Protein AF-A0A2G5TX48-F1 (afdb_monomer_lite)

InterPro domains:
  IPR036397 Ribonuclease H superfamily [G3DSA:3.30.420.10] (1-78)

Organism: NCBI:txid1611254

Structure (mmCIF, N/CA/C/O backbone):
data_AF-A0A2G5TX48-F1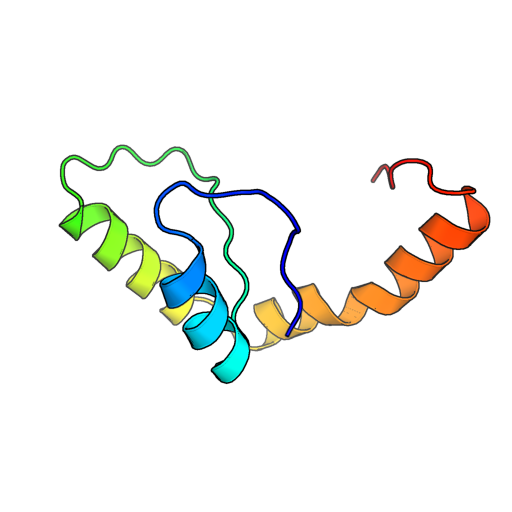
#
_entry.id   AF-A0A2G5TX48-F1
#
loop_
_atom_site.group_PDB
_atom_site.id
_atom_site.type_symbol
_atom_site.label_atom_id
_atom_site.label_alt_id
_atom_site.label_comp_id
_atom_site.label_asym_id
_atom_site.label_entity_id
_atom_site.label_seq_id
_atom_site.pdbx_PDB_ins_code
_atom_site.Cartn_x
_atom_site.Cartn_y
_atom_site.Cartn_z
_atom_site.occupancy
_atom_site.B_iso_or_equiv
_atom_site.auth_seq_id
_atom_site.auth_comp_id
_atom_site.auth_asym_id
_atom_site.auth_atom_id
_atom_site.pdbx_PDB_model_num
ATOM 1 N N . MET A 1 1 ? 0.700 -14.235 -3.298 1.00 54.03 1 MET A N 1
ATOM 2 C CA . MET A 1 1 ? 1.066 -13.485 -2.078 1.00 54.03 1 MET A CA 1
ATOM 3 C C . MET A 1 1 ? 2.350 -12.718 -2.333 1.00 54.03 1 MET A C 1
ATOM 5 O O . MET A 1 1 ? 3.329 -13.348 -2.699 1.00 54.03 1 MET A O 1
ATOM 9 N N . VAL A 1 2 ? 2.361 -11.394 -2.171 1.00 67.38 2 VAL A N 1
ATOM 10 C CA . VAL A 1 2 ? 3.584 -10.580 -2.302 1.00 67.38 2 VAL A CA 1
ATOM 11 C C . VAL A 1 2 ? 3.922 -10.051 -0.911 1.00 67.38 2 VAL A C 1
ATOM 13 O O . VAL A 1 2 ? 3.046 -9.496 -0.270 1.00 67.38 2 VAL A O 1
ATOM 16 N N . HIS A 1 3 ? 5.150 -10.197 -0.419 1.00 69.50 3 HIS A N 1
ATOM 17 C CA . HIS A 1 3 ? 5.592 -9.642 0.872 1.00 69.50 3 HIS A CA 1
ATOM 18 C C . HIS A 1 3 ? 7.049 -9.167 0.783 1.00 69.50 3 HIS A C 1
ATOM 20 O O . HIS A 1 3 ? 7.768 -9.619 -0.105 1.00 69.50 3 HIS A O 1
ATOM 26 N N . ASP A 1 4 ? 7.464 -8.261 1.665 1.00 54.91 4 ASP A N 1
ATOM 27 C CA . ASP A 1 4 ? 8.855 -7.796 1.760 1.00 54.91 4 ASP A CA 1
ATOM 28 C C . ASP A 1 4 ? 9.763 -8.799 2.521 1.00 54.91 4 ASP A C 1
ATOM 30 O O . ASP A 1 4 ? 9.269 -9.701 3.207 1.00 54.91 4 ASP A O 1
ATOM 34 N N . ASN A 1 5 ? 11.088 -8.655 2.387 1.00 51.22 5 ASN A N 1
ATOM 35 C CA . ASN A 1 5 ? 12.104 -9.533 2.978 1.00 51.22 5 ASN A CA 1
ATOM 36 C C . ASN A 1 5 ? 12.659 -9.084 4.356 1.00 51.22 5 ASN A C 1
ATOM 38 O O . ASN A 1 5 ? 13.563 -9.748 4.867 1.00 51.22 5 ASN A O 1
ATOM 42 N N . ALA A 1 6 ? 12.133 -8.030 4.995 1.00 53.94 6 ALA A N 1
ATOM 43 C CA . ALA A 1 6 ? 12.554 -7.569 6.329 1.00 53.94 6 ALA A CA 1
ATOM 44 C C . ALA A 1 6 ? 12.504 -8.658 7.432 1.00 53.94 6 ALA A C 1
ATOM 46 O O . ALA A 1 6 ? 11.590 -9.483 7.472 1.00 53.94 6 ALA A O 1
ATOM 47 N N . LYS A 1 7 ? 13.480 -8.647 8.361 1.00 54.69 7 LYS A N 1
ATOM 48 C CA . LYS A 1 7 ? 13.660 -9.628 9.456 1.00 54.69 7 LYS A CA 1
ATOM 49 C C . LYS A 1 7 ? 12.966 -9.160 10.760 1.00 54.69 7 LYS A C 1
ATOM 51 O O . LYS A 1 7 ? 13.322 -8.113 11.277 1.00 54.69 7 LYS A O 1
ATOM 56 N N . PRO A 1 8 ? 12.033 -9.910 11.359 1.00 54.91 8 PRO A N 1
ATOM 57 C CA . PRO A 1 8 ? 11.438 -9.660 12.671 1.00 54.91 8 PRO A CA 1
ATOM 58 C C . PRO A 1 8 ? 11.917 -10.606 13.787 1.00 54.91 8 PRO A C 1
ATOM 60 O O . PRO A 1 8 ? 12.505 -11.662 13.558 1.00 54.91 8 PRO A O 1
ATOM 63 N N . LEU A 1 9 ? 11.646 -10.205 15.033 1.00 52.16 9 LEU A N 1
ATOM 64 C CA . LEU A 1 9 ? 12.189 -10.829 16.250 1.00 52.16 9 LEU A CA 1
ATOM 65 C C . LEU A 1 9 ? 11.312 -11.948 16.861 1.00 52.16 9 LEU A C 1
ATOM 67 O O . LEU A 1 9 ? 11.746 -12.666 17.745 1.00 52.16 9 LEU A O 1
ATOM 71 N N . THR A 1 10 ? 10.114 -12.200 16.342 1.00 50.62 10 THR A N 1
ATOM 72 C CA . THR A 1 10 ? 9.302 -13.420 16.594 1.00 50.62 10 THR A CA 1
ATOM 73 C C . THR A 1 10 ? 8.691 -13.924 15.276 1.00 50.62 10 THR A C 1
ATOM 75 O O . THR A 1 10 ? 7.608 -14.501 15.203 1.00 50.62 10 THR A O 1
ATOM 78 N N . PHE A 1 11 ? 9.452 -13.698 14.200 1.00 56.09 11 PHE A N 1
ATOM 79 C CA . PHE A 1 11 ? 9.113 -13.841 12.783 1.00 56.09 11 PHE A CA 1
ATOM 80 C C . PHE A 1 11 ? 8.578 -15.177 12.334 1.00 56.09 11 PHE A C 1
ATOM 82 O O . PHE A 1 11 ? 7.647 -15.207 11.545 1.00 56.09 11 PHE A O 1
ATOM 89 N N . LEU A 1 12 ? 9.221 -16.272 12.733 1.00 49.59 12 LEU A N 1
ATOM 90 C CA . LEU A 1 12 ? 9.177 -17.495 11.933 1.00 49.59 12 LEU A CA 1
ATOM 91 C C . LEU A 1 12 ? 7.787 -18.133 11.901 1.00 49.59 12 LEU A C 1
ATOM 93 O O . LEU A 1 12 ? 7.306 -18.498 10.831 1.00 49.59 12 LEU A O 1
ATOM 97 N N . LYS A 1 13 ? 7.105 -18.188 13.049 1.00 54.78 13 LYS A N 1
ATOM 98 C CA . LYS A 1 13 ? 5.746 -18.742 13.136 1.00 54.78 13 LYS A CA 1
ATOM 99 C C . LYS A 1 13 ? 4.708 -17.828 12.477 1.00 54.78 13 LYS A C 1
ATOM 101 O O . LYS A 1 13 ? 3.824 -18.303 11.768 1.00 54.78 13 LYS A O 1
ATOM 106 N N . THR A 1 14 ? 4.843 -16.516 12.653 1.00 55.94 14 THR A N 1
ATOM 107 C CA . THR A 1 14 ? 3.956 -15.514 12.043 1.00 55.94 14 THR A CA 1
ATOM 108 C C . THR A 1 14 ? 4.142 -15.450 10.520 1.00 55.94 14 THR A C 1
ATOM 110 O O . THR A 1 14 ? 3.163 -15.330 9.789 1.00 55.94 14 THR A O 1
ATOM 113 N N . ARG A 1 15 ? 5.371 -15.636 10.013 1.00 52.03 15 ARG A N 1
ATOM 114 C CA . ARG A 1 15 ? 5.694 -15.690 8.578 1.00 52.03 15 ARG A CA 1
ATOM 115 C C . ARG A 1 15 ? 5.116 -16.930 7.903 1.00 52.03 15 ARG A C 1
ATOM 117 O O . ARG A 1 15 ? 4.486 -16.792 6.864 1.00 52.03 15 ARG A O 1
ATOM 124 N N . GLN A 1 16 ? 5.258 -18.110 8.511 1.00 54.28 16 GLN A N 1
ATOM 125 C CA . GLN A 1 16 ? 4.688 -19.353 7.969 1.00 54.28 16 GLN A CA 1
ATOM 126 C C . GLN A 1 16 ? 3.163 -19.284 7.842 1.00 54.28 16 GLN A C 1
ATOM 128 O O . GLN A 1 16 ? 2.587 -19.762 6.868 1.00 54.28 16 GLN A O 1
ATOM 133 N N . LYS A 1 17 ? 2.496 -18.647 8.808 1.00 60.41 17 LYS A N 1
ATOM 134 C CA . LYS A 1 17 ? 1.034 -18.561 8.817 1.00 60.41 17 LYS A CA 1
ATOM 135 C C . LYS A 1 17 ? 0.490 -17.483 7.882 1.00 60.41 17 LYS A C 1
ATOM 137 O O . LYS A 1 17 ? -0.517 -17.715 7.223 1.00 60.41 17 LYS A O 1
ATOM 142 N N . LEU A 1 18 ? 1.175 -16.345 7.763 1.00 57.44 18 LEU A N 1
ATOM 143 C CA . LEU A 1 18 ? 0.841 -15.337 6.758 1.00 57.44 18 LEU A CA 1
ATOM 144 C C . LEU A 1 18 ? 1.081 -15.887 5.342 1.00 57.44 18 LEU A C 1
ATOM 146 O O . LEU A 1 18 ? 0.238 -15.656 4.484 1.00 57.44 18 LEU A O 1
ATOM 150 N N . GLN A 1 19 ? 2.137 -16.689 5.126 1.00 48.31 19 GLN A N 1
ATOM 151 C CA . GLN A 1 19 ? 2.438 -17.391 3.864 1.00 48.31 19 GLN A CA 1
ATOM 152 C C . GLN A 1 19 ? 1.352 -18.366 3.408 1.00 48.31 19 GLN A C 1
ATOM 154 O O . GLN A 1 19 ? 1.087 -18.454 2.213 1.00 48.31 19 GLN A O 1
ATOM 159 N N . MET A 1 20 ? 0.686 -19.051 4.338 1.00 51.41 20 MET A N 1
ATOM 160 C CA . MET A 1 20 ? -0.480 -19.866 3.985 1.00 51.41 20 MET A CA 1
ATOM 161 C C . MET A 1 20 ? -1.682 -19.028 3.521 1.00 51.41 20 MET A C 1
ATOM 163 O O . MET A 1 20 ? -2.547 -19.559 2.837 1.00 51.41 20 MET A O 1
ATOM 167 N N . LEU A 1 21 ? -1.763 -17.745 3.897 1.00 56.06 21 LEU A N 1
ATOM 168 C CA . LEU A 1 21 ? -2.995 -16.949 3.812 1.00 56.06 21 LEU A CA 1
ATOM 169 C C . LEU A 1 21 ? -2.936 -15.737 2.874 1.00 56.06 21 LEU A C 1
ATOM 171 O O . LEU A 1 21 ? -3.958 -15.100 2.649 1.00 56.06 21 LEU A O 1
ATOM 175 N N . GLY A 1 22 ? -1.792 -15.403 2.281 1.00 54.03 22 GLY A N 1
ATOM 176 C CA . GLY A 1 22 ? -1.790 -14.521 1.112 1.00 54.03 22 GLY A CA 1
ATOM 177 C C . GLY A 1 22 ? -1.595 -13.012 1.331 1.00 54.03 22 GLY A C 1
ATOM 178 O O . GLY A 1 22 ? -1.626 -12.282 0.341 1.00 54.03 22 GLY A O 1
ATOM 179 N N . VAL A 1 23 ? -1.354 -12.523 2.555 1.00 47.00 23 VAL A N 1
ATOM 180 C CA . VAL A 1 23 ? -1.523 -11.092 2.930 1.00 47.00 23 VAL A CA 1
ATOM 181 C C . VAL A 1 23 ? -0.217 -10.266 3.055 1.00 47.00 23 VAL A C 1
ATOM 183 O O . VAL A 1 23 ? 0.766 -10.739 3.626 1.00 47.00 23 VAL A O 1
ATOM 186 N N . LYS A 1 24 ? -0.221 -8.998 2.585 1.00 50.22 24 LYS A N 1
ATOM 187 C CA . LYS A 1 24 ? 0.890 -8.008 2.675 1.00 50.22 24 LYS A CA 1
ATOM 188 C C . LYS A 1 24 ? 0.571 -6.859 3.658 1.00 50.22 24 LYS A C 1
ATOM 190 O O . LYS A 1 24 ? -0.544 -6.355 3.642 1.00 50.22 24 LYS A O 1
ATOM 195 N N . ILE A 1 25 ? 1.542 -6.429 4.478 1.00 51.78 25 ILE A N 1
ATOM 196 C CA . ILE A 1 25 ? 1.395 -5.407 5.547 1.00 51.78 25 ILE A CA 1
ATOM 197 C C . ILE A 1 25 ? 1.931 -4.033 5.082 1.00 51.78 25 ILE A C 1
ATOM 199 O O . ILE A 1 25 ? 3.010 -3.980 4.496 1.00 51.78 25 ILE A O 1
ATOM 203 N N . PHE A 1 26 ? 1.211 -2.9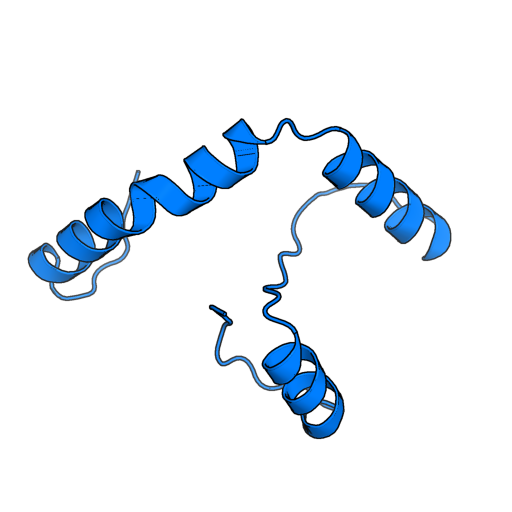38 5.374 1.00 43.25 26 PHE A N 1
ATOM 204 C CA . PHE A 1 26 ? 1.564 -1.533 5.079 1.00 43.25 26 PHE A CA 1
ATOM 205 C C . PHE A 1 26 ? 1.330 -0.661 6.333 1.00 43.25 26 PHE A C 1
ATOM 207 O O . PHE A 1 26 ? 0.246 -0.731 6.905 1.00 43.25 26 PHE A O 1
ATOM 214 N N . CYS A 1 27 ? 2.292 0.173 6.757 1.00 46.00 27 CYS A N 1
ATOM 215 C CA . CYS A 1 27 ? 2.172 1.003 7.972 1.00 46.00 27 CYS A CA 1
ATOM 216 C C . CYS A 1 27 ? 2.607 2.461 7.746 1.00 46.00 27 CYS A C 1
ATOM 218 O O . CYS A 1 27 ? 3.740 2.769 8.082 1.00 46.00 27 CYS A O 1
ATOM 220 N N . HIS A 1 28 ? 1.744 3.376 7.278 1.00 47.91 28 HIS A N 1
ATOM 221 C CA . HIS A 1 28 ? 2.037 4.826 7.326 1.00 47.91 28 HIS A CA 1
ATOM 222 C C . HIS A 1 28 ? 0.753 5.683 7.333 1.00 47.91 28 HIS A C 1
ATOM 224 O O . HIS A 1 28 ? 0.231 5.954 6.261 1.00 47.91 28 HIS A O 1
ATOM 230 N N . LEU A 1 29 ? 0.256 6.155 8.490 1.00 44.38 29 LEU A N 1
ATOM 231 C CA . LEU A 1 29 ? -0.608 7.353 8.573 1.00 44.38 29 LEU A CA 1
ATOM 232 C C . LEU A 1 29 ? -0.449 8.053 9.951 1.00 44.38 29 LEU A C 1
ATOM 234 O O . LEU A 1 29 ? -0.408 7.360 10.970 1.00 44.38 29 LEU A O 1
ATOM 238 N N . PRO A 1 30 ? -0.361 9.402 10.015 1.00 50.78 30 PRO A N 1
ATOM 239 C CA . PRO A 1 30 ? -0.201 10.169 11.251 1.00 50.78 30 PRO A CA 1
ATOM 240 C C . PRO A 1 30 ? -1.559 10.364 11.929 1.00 50.78 30 PRO A C 1
ATOM 242 O O . PRO A 1 30 ? -2.160 11.434 11.886 1.00 50.78 30 PRO A O 1
ATOM 245 N N . GLN A 1 31 ? -2.073 9.305 12.538 1.00 59.25 31 GLN A N 1
ATOM 246 C CA . GLN A 1 31 ? -3.232 9.395 13.413 1.00 59.25 31 GLN A CA 1
ATOM 247 C C . GLN A 1 31 ? -2.793 9.197 14.853 1.00 59.25 31 GLN A C 1
ATOM 249 O O . GLN A 1 31 ? -2.038 8.280 15.175 1.00 5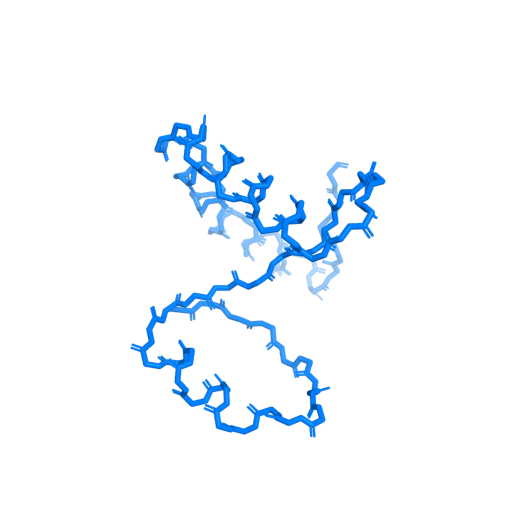9.25 31 GLN A O 1
ATOM 254 N N . LYS A 1 32 ? -3.225 10.120 15.716 1.00 69.62 32 LYS A N 1
ATOM 255 C CA . LYS A 1 32 ? -2.963 10.044 17.150 1.00 69.62 32 LYS A CA 1
ATOM 256 C C . LYS A 1 32 ? -3.912 9.012 17.744 1.00 69.62 32 LYS A C 1
ATOM 258 O O . LYS A 1 32 ? -5.068 9.312 18.022 1.00 69.62 32 LYS A O 1
ATOM 263 N N . PHE A 1 33 ? -3.414 7.796 17.895 1.00 76.50 33 PHE A N 1
ATOM 264 C CA . PHE A 1 33 ? -4.107 6.727 18.597 1.00 76.50 33 PHE A CA 1
ATOM 265 C C . PHE A 1 33 ? -3.684 6.743 20.062 1.00 76.50 33 PHE A C 1
ATOM 267 O O . PHE A 1 33 ? -2.491 6.838 20.354 1.00 76.50 33 PHE A O 1
ATOM 274 N N . HIS A 1 34 ? -4.649 6.663 20.974 1.00 78.31 34 HIS A N 1
ATOM 275 C CA . HIS A 1 34 ? -4.367 6.625 22.410 1.00 78.31 34 HIS A CA 1
ATOM 276 C C . HIS A 1 34 ? -4.242 5.178 22.895 1.00 78.31 34 HIS A C 1
ATOM 278 O O . HIS A 1 34 ? -3.486 4.908 23.825 1.00 78.31 34 HIS A O 1
ATOM 284 N N . ASP A 1 35 ? -4.916 4.244 22.217 1.00 82.31 35 ASP A N 1
ATOM 285 C CA . ASP A 1 35 ? -4.840 2.817 22.499 1.00 82.31 35 ASP A CA 1
ATOM 286 C C . ASP A 1 35 ? -4.754 1.957 21.225 1.00 82.31 35 ASP A C 1
ATOM 288 O O . ASP A 1 35 ? -5.169 2.343 20.129 1.00 82.31 35 ASP A O 1
ATOM 292 N N . ARG A 1 36 ? -4.253 0.724 21.373 1.00 84.69 3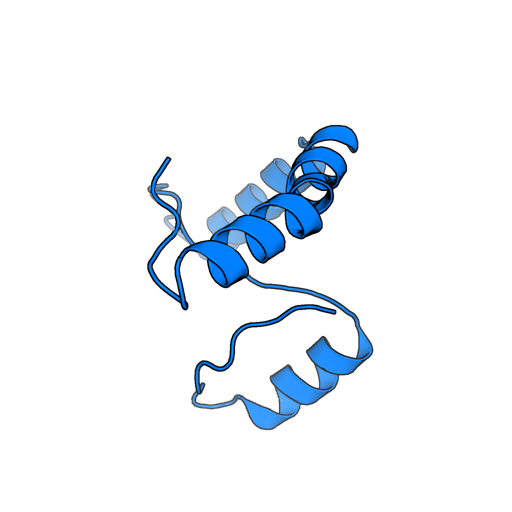6 ARG A N 1
ATOM 293 C CA . ARG A 1 36 ? -4.227 -0.274 20.291 1.00 84.69 36 ARG A CA 1
ATOM 294 C C . ARG A 1 36 ? -5.625 -0.548 19.726 1.00 84.69 36 ARG A C 1
ATOM 296 O O . ARG A 1 36 ? -5.748 -0.835 18.535 1.00 84.69 36 ARG A O 1
ATOM 303 N N . LYS A 1 37 ? -6.671 -0.497 20.557 1.00 85.06 37 LYS A N 1
ATOM 304 C CA . LYS A 1 37 ? -8.060 -0.684 20.115 1.00 85.06 37 LYS A CA 1
ATOM 305 C C . LYS A 1 37 ? -8.482 0.3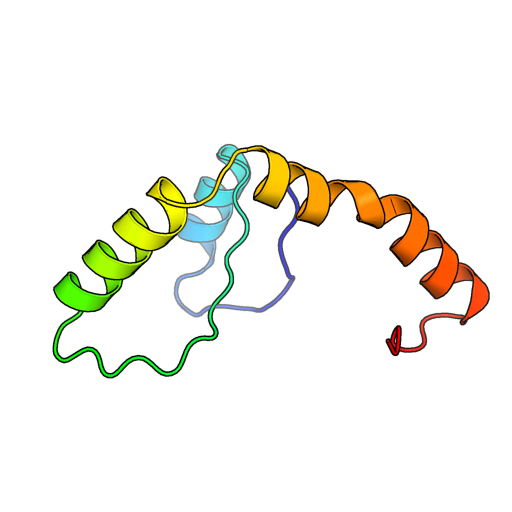93 19.120 1.00 85.06 37 LYS A C 1
ATOM 307 O O . LYS A 1 37 ? -9.149 0.055 18.145 1.00 85.06 37 LYS A O 1
ATOM 312 N N . ASP A 1 38 ? -8.034 1.630 19.317 1.00 80.06 38 ASP A N 1
ATOM 313 C CA . ASP A 1 38 ? -8.317 2.742 18.407 1.00 80.06 38 ASP A CA 1
ATOM 314 C C . ASP A 1 38 ? -7.666 2.497 17.046 1.00 80.06 38 ASP A C 1
ATOM 316 O O . ASP A 1 38 ? -8.325 2.626 16.018 1.00 80.06 38 ASP A O 1
ATOM 320 N N . VAL A 1 39 ? -6.403 2.049 17.045 1.00 82.62 39 VAL A N 1
ATOM 321 C CA . VAL A 1 39 ? -5.679 1.670 15.819 1.00 82.62 39 VAL A CA 1
ATOM 322 C C . VAL A 1 39 ? -6.431 0.570 15.077 1.00 82.62 39 VAL A C 1
ATOM 324 O O . VAL A 1 39 ? -6.635 0.661 13.869 1.00 82.62 39 VAL A O 1
ATOM 327 N N . LYS A 1 40 ? -6.840 -0.485 15.794 1.00 87.00 40 LYS A N 1
ATOM 328 C CA . LYS A 1 40 ? -7.522 -1.630 15.189 1.00 87.00 40 LYS A CA 1
ATOM 329 C C . LYS A 1 40 ? -8.851 -1.208 14.571 1.00 87.00 40 LYS A C 1
ATOM 331 O O . LYS A 1 40 ? -9.096 -1.526 13.415 1.00 87.00 40 LYS A O 1
ATOM 336 N N . LYS A 1 41 ? -9.679 -0.492 15.333 1.00 88.69 41 LYS A N 1
ATOM 337 C CA . LYS A 1 41 ? -10.976 -0.005 14.861 1.00 88.69 41 LYS A CA 1
ATOM 338 C C . LYS A 1 41 ? -10.805 0.875 13.629 1.00 88.69 41 LYS A C 1
ATOM 340 O O . LYS A 1 41 ? -11.474 0.667 12.628 1.00 88.69 41 LYS A O 1
ATOM 345 N N . TRP A 1 42 ? -9.865 1.810 13.689 1.00 87.31 42 TRP A N 1
ATOM 346 C CA . TRP A 1 42 ? -9.597 2.688 12.568 1.00 87.31 42 TRP A CA 1
ATOM 347 C C . TRP A 1 42 ? -9.137 1.925 11.315 1.00 87.31 42 TRP A C 1
ATOM 349 O O . TRP A 1 42 ? -9.596 2.231 10.219 1.00 87.31 42 TRP A O 1
ATOM 359 N N . LEU A 1 43 ? -8.269 0.916 11.455 1.00 86.38 43 LEU A N 1
ATOM 360 C CA . LEU A 1 43 ? -7.869 0.065 10.331 1.00 86.38 43 LEU A CA 1
ATOM 361 C C . LEU A 1 43 ? -9.067 -0.684 9.741 1.00 86.38 43 LEU A C 1
ATOM 363 O O . LEU A 1 43 ? -9.228 -0.689 8.521 1.00 86.38 43 LEU A O 1
ATOM 367 N N . ASP A 1 44 ? -9.902 -1.283 10.594 1.00 90.19 44 ASP A N 1
ATOM 368 C CA . ASP A 1 44 ? -11.108 -2.000 10.172 1.00 90.19 44 ASP A CA 1
ATOM 369 C C . ASP A 1 44 ? -12.038 -1.063 9.371 1.00 90.19 44 ASP A C 1
ATOM 371 O O . ASP A 1 44 ? -12.439 -1.400 8.256 1.00 90.19 44 ASP A O 1
ATOM 375 N N . ASP A 1 45 ? -12.288 0.149 9.875 1.00 88.81 45 ASP A N 1
ATOM 376 C CA . ASP A 1 45 ? -13.122 1.166 9.218 1.00 88.81 45 ASP A CA 1
ATOM 377 C C . ASP A 1 45 ? -12.511 1.644 7.887 1.00 88.81 45 ASP A C 1
ATOM 379 O O . ASP A 1 45 ? -13.205 1.811 6.879 1.00 88.81 45 ASP A O 1
ATOM 383 N N . VAL A 1 46 ? -11.191 1.848 7.842 1.00 87.62 46 VAL A N 1
ATOM 384 C CA . VAL A 1 46 ? -10.496 2.262 6.618 1.00 87.62 46 VAL A CA 1
ATOM 385 C C . VAL A 1 46 ? -10.589 1.199 5.545 1.00 87.62 46 VAL A C 1
ATOM 387 O O . VAL A 1 46 ? -10.885 1.543 4.407 1.00 87.62 46 VAL A O 1
ATOM 390 N N . PHE A 1 47 ? -10.337 -0.067 5.867 1.00 87.62 47 PHE A N 1
ATOM 391 C CA . PHE A 1 47 ? -10.414 -1.129 4.869 1.00 87.62 47 PHE A CA 1
ATOM 392 C 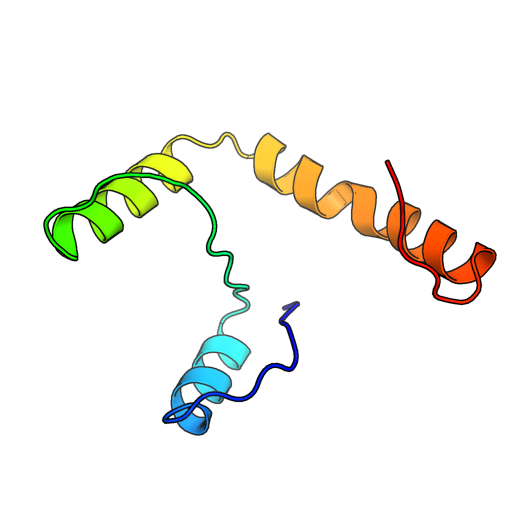C . PHE A 1 47 ? -11.856 -1.394 4.432 1.00 87.62 47 PHE A C 1
ATOM 394 O O . PHE A 1 47 ? -12.094 -1.556 3.239 1.00 87.62 47 PHE A O 1
ATOM 401 N N . ALA A 1 48 ? -12.822 -1.360 5.354 1.00 90.69 48 ALA A N 1
ATOM 402 C CA . ALA A 1 48 ? -14.236 -1.535 5.026 1.00 90.69 48 ALA A CA 1
ATOM 403 C C . ALA A 1 48 ? -14.794 -0.405 4.144 1.00 90.69 48 ALA A C 1
ATOM 405 O O . ALA A 1 48 ? -15.695 -0.635 3.342 1.00 90.69 48 ALA A O 1
ATOM 406 N N . SER A 1 49 ? -14.257 0.812 4.271 1.00 90.50 49 SER A N 1
ATOM 407 C CA . SER A 1 49 ? -14.691 1.972 3.484 1.00 90.50 49 SER A CA 1
ATOM 408 C C . SER A 1 49 ? -14.034 2.086 2.104 1.00 90.50 49 SER A C 1
ATOM 410 O O . SER A 1 49 ? -14.428 2.955 1.322 1.00 90.50 49 SER A O 1
ATOM 412 N N . ARG A 1 50 ? -13.039 1.250 1.761 1.00 90.25 50 ARG A N 1
ATOM 413 C CA . ARG A 1 50 ? -12.436 1.283 0.419 1.00 90.25 50 ARG A CA 1
ATOM 414 C C . ARG A 1 50 ? -13.304 0.523 -0.587 1.00 90.25 50 ARG A C 1
ATOM 416 O O . ARG A 1 50 ? -13.648 -0.630 -0.338 1.00 90.25 50 ARG A O 1
ATOM 423 N N . PRO A 1 51 ? -13.603 1.122 -1.752 1.00 92.06 51 PRO A N 1
ATOM 424 C CA . PRO A 1 51 ? -14.326 0.423 -2.802 1.00 92.06 51 PRO A CA 1
ATOM 425 C C . PRO A 1 51 ? -13.417 -0.633 -3.472 1.00 92.06 51 PRO A C 1
ATOM 427 O O . PRO A 1 51 ? -12.192 -0.471 -3.462 1.00 92.06 51 PRO A O 1
ATOM 430 N N . PRO A 1 52 ? -13.962 -1.714 -4.061 1.00 90.50 52 PRO A N 1
ATOM 431 C CA . PRO A 1 52 ? -13.168 -2.781 -4.687 1.00 90.50 52 PRO A CA 1
ATOM 432 C C . PRO A 1 52 ? -12.157 -2.276 -5.728 1.00 90.50 52 PRO A C 1
ATOM 434 O O . PRO A 1 52 ? -11.032 -2.777 -5.820 1.00 90.50 52 PRO A O 1
ATOM 437 N N . GLU A 1 53 ? -12.522 -1.228 -6.464 1.00 91.75 53 GLU A N 1
ATOM 438 C CA . GLU A 1 53 ? -11.702 -0.582 -7.487 1.00 91.75 53 GLU A CA 1
ATOM 439 C C . GLU A 1 53 ? -10.418 0.003 -6.897 1.00 91.75 53 GLU A C 1
ATOM 441 O O . GLU A 1 53 ? -9.393 0.031 -7.568 1.00 91.75 53 GLU A O 1
ATOM 446 N N . TYR A 1 54 ? -10.430 0.423 -5.628 1.00 89.69 54 TYR A N 1
ATOM 447 C CA . TYR A 1 54 ? -9.236 0.918 -4.942 1.00 89.69 54 TYR A CA 1
ATOM 448 C C . TYR A 1 54 ? -8.128 -0.144 -4.911 1.00 89.69 54 TYR A C 1
ATOM 450 O O . TYR A 1 54 ? -6.967 0.143 -5.204 1.00 89.69 54 TYR A O 1
ATOM 458 N N . TYR A 1 55 ? -8.491 -1.392 -4.610 1.00 88.19 55 TYR A N 1
ATOM 459 C CA . TYR A 1 55 ? -7.551 -2.509 -4.577 1.00 88.19 55 TYR A CA 1
ATOM 460 C C . TYR A 1 55 ? -7.148 -2.947 -5.986 1.00 88.19 55 TYR A C 1
ATOM 462 O O . TYR A 1 55 ? -5.966 -3.194 -6.234 1.00 88.19 55 TYR A O 1
ATOM 470 N N . ALA A 1 56 ? -8.105 -2.984 -6.919 1.00 88.19 56 ALA A N 1
ATOM 471 C CA . ALA A 1 56 ? -7.834 -3.297 -8.320 1.00 88.19 56 ALA A CA 1
ATOM 472 C C . ALA A 1 56 ? -6.842 -2.297 -8.935 1.00 88.19 56 ALA A C 1
ATOM 474 O O . ALA A 1 56 ? -5.855 -2.705 -9.542 1.00 88.19 56 ALA A O 1
ATOM 475 N N . ASN A 1 57 ? -7.032 -1.000 -8.685 1.00 88.94 57 ASN A N 1
ATOM 476 C CA . ASN A 1 57 ? -6.153 0.072 -9.152 1.00 88.94 57 ASN A CA 1
ATOM 477 C C . ASN A 1 57 ? -4.787 0.075 -8.455 1.00 88.94 57 ASN A C 1
ATOM 479 O O . ASN A 1 57 ? -3.814 0.556 -9.025 1.00 88.94 57 ASN A O 1
ATOM 483 N N . GLY A 1 58 ? -4.680 -0.469 -7.241 1.00 85.12 58 GLY A N 1
ATOM 484 C CA . GLY A 1 58 ? -3.390 -0.656 -6.572 1.00 85.12 58 GLY A CA 1
ATOM 485 C C . GLY A 1 58 ? -2.555 -1.797 -7.168 1.00 85.12 58 GLY A C 1
ATOM 486 O O . GLY A 1 58 ? -1.326 -1.731 -7.158 1.00 85.12 58 GLY A O 1
ATOM 487 N N . ILE A 1 59 ? -3.209 -2.839 -7.692 1.00 89.50 59 ILE A N 1
ATOM 488 C CA . ILE A 1 59 ? -2.564 -4.057 -8.213 1.00 89.50 59 ILE A CA 1
ATOM 489 C C . ILE A 1 59 ? -2.361 -3.983 -9.731 1.00 89.50 59 ILE A C 1
ATOM 491 O O . ILE A 1 59 ? -1.314 -4.391 -10.232 1.00 89.50 59 ILE A O 1
ATOM 495 N N . GLY A 1 60 ? -3.336 -3.447 -10.464 1.00 89.12 60 GLY A N 1
ATOM 496 C CA . GLY A 1 60 ? -3.335 -3.354 -11.925 1.00 89.12 60 GLY A CA 1
ATOM 497 C C . GLY A 1 60 ? -2.066 -2.734 -12.528 1.00 89.12 60 GLY A C 1
ATOM 498 O O . GLY A 1 60 ? -1.570 -3.274 -13.511 1.00 89.12 60 GLY A O 1
ATOM 499 N N . PRO A 1 61 ? -1.472 -1.678 -11.939 1.00 90.56 61 PRO A N 1
ATOM 500 C CA . PRO A 1 61 ? -0.248 -1.056 -12.452 1.00 90.56 61 PRO A CA 1
ATOM 501 C C . PRO A 1 61 ? 1.054 -1.839 -12.209 1.00 90.56 61 PRO A C 1
ATOM 503 O O . PRO A 1 61 ? 2.118 -1.369 -12.615 1.00 90.56 61 PRO A O 1
ATOM 506 N N . LEU A 1 62 ? 1.027 -2.997 -11.531 1.00 90.25 62 LEU A N 1
ATOM 507 C CA . LEU A 1 62 ? 2.241 -3.775 -11.237 1.00 90.25 62 LEU A CA 1
ATOM 508 C C . LEU A 1 62 ? 3.056 -4.152 -12.490 1.00 90.25 62 LEU A C 1
ATOM 510 O O . LEU A 1 62 ? 4.269 -3.943 -12.454 1.00 90.25 62 LEU A O 1
ATOM 514 N N . PRO A 1 63 ? 2.457 -4.630 -13.602 1.00 91.75 63 PRO A N 1
ATOM 515 C CA . PRO A 1 63 ? 3.209 -4.954 -14.813 1.00 91.75 63 PRO A CA 1
ATOM 516 C C . PRO A 1 63 ? 3.929 -3.737 -15.400 1.00 91.75 63 PRO A C 1
ATOM 518 O O . PRO A 1 63 ? 5.109 -3.824 -15.727 1.00 91.75 63 PRO A O 1
ATOM 521 N N . SER A 1 64 ? 3.260 -2.582 -15.452 1.00 89.50 64 SER A N 1
ATOM 522 C CA . SER A 1 64 ? 3.860 -1.334 -15.938 1.00 89.50 64 SER A CA 1
ATOM 523 C C . SER A 1 64 ? 5.023 -0.882 -15.057 1.00 89.50 64 SER A C 1
ATOM 525 O O . SER A 1 64 ? 6.066 -0.480 -15.563 1.00 89.50 64 SER A O 1
ATOM 527 N N . ARG A 1 65 ? 4.893 -1.003 -13.729 1.00 88.62 65 ARG A N 1
ATOM 528 C CA . ARG A 1 65 ? 5.988 -0.690 -12.798 1.00 88.62 65 ARG A CA 1
ATOM 529 C C . ARG A 1 65 ? 7.186 -1.617 -12.995 1.00 88.62 65 ARG A C 1
ATOM 531 O O . ARG A 1 65 ? 8.317 -1.148 -12.985 1.00 88.62 65 ARG A O 1
ATOM 538 N N . TRP A 1 66 ? 6.958 -2.913 -13.209 1.00 88.75 66 TRP A N 1
ATOM 539 C CA . TRP A 1 66 ? 8.044 -3.854 -13.496 1.00 88.75 66 TRP A CA 1
ATOM 540 C C . TRP A 1 66 ? 8.753 -3.543 -14.807 1.00 88.75 66 TRP A C 1
ATOM 542 O O . TRP A 1 66 ? 9.976 -3.622 -14.855 1.00 88.75 66 TRP A O 1
ATOM 552 N N . GLN A 1 67 ? 8.014 -3.136 -15.840 1.00 89.56 67 GLN A N 1
ATOM 553 C CA . GLN A 1 67 ? 8.615 -2.695 -17.096 1.00 89.56 67 GLN A CA 1
ATOM 554 C C . GLN A 1 67 ? 9.562 -1.513 -16.874 1.00 89.56 67 GLN A C 1
ATOM 556 O O . GLN A 1 67 ? 10.696 -1.571 -17.337 1.00 89.56 67 GLN A O 1
ATOM 561 N N . VAL A 1 68 ? 9.152 -0.493 -16.110 1.00 88.31 68 VAL A N 1
ATOM 562 C CA . VAL A 1 68 ? 10.026 0.653 -15.797 1.00 88.31 68 VAL A CA 1
ATOM 563 C C . VAL A 1 68 ? 11.324 0.190 -15.138 1.00 88.31 68 VAL A C 1
ATOM 565 O O . VAL A 1 68 ? 12.389 0.548 -15.621 1.00 88.31 68 VAL A O 1
ATOM 568 N N . VAL A 1 69 ? 11.251 -0.672 -14.118 1.00 86.56 69 VAL A N 1
ATOM 569 C CA . VAL A 1 69 ? 12.444 -1.197 -13.420 1.00 86.56 69 VAL A CA 1
ATOM 570 C C . VAL A 1 69 ? 13.413 -1.902 -14.373 1.00 86.56 69 VAL A C 1
ATOM 572 O O . VAL A 1 69 ? 14.627 -1.780 -14.215 1.00 86.56 69 VAL A O 1
ATOM 575 N N . MET A 1 70 ? 12.894 -2.634 -15.366 1.00 85.06 70 MET A N 1
ATOM 576 C CA . MET A 1 70 ? 13.732 -3.298 -16.370 1.00 85.06 70 MET A CA 1
ATOM 577 C C . MET A 1 70 ? 14.464 -2.287 -17.257 1.00 85.06 70 MET A C 1
ATOM 579 O O . MET A 1 70 ? 15.649 -2.464 -17.529 1.00 85.06 70 MET A O 1
ATOM 583 N N . TYR A 1 71 ? 13.788 -1.216 -17.682 1.00 88.69 71 TYR A N 1
ATOM 584 C CA . TYR A 1 71 ? 14.396 -0.168 -18.509 1.00 88.69 71 TYR A CA 1
ATOM 585 C C . TYR A 1 71 ? 15.356 0.733 -17.727 1.00 88.69 71 TYR A C 1
ATOM 587 O O . TYR A 1 71 ? 16.313 1.243 -18.304 1.00 88.69 71 TYR A O 1
ATOM 595 N N . THR A 1 72 ? 15.131 0.914 -16.425 1.00 86.56 72 THR A N 1
ATOM 596 C CA . THR A 1 72 ? 15.967 1.753 -15.557 1.00 86.56 72 THR A CA 1
ATOM 597 C C . THR A 1 72 ? 17.085 0.981 -14.856 1.00 86.56 72 THR A C 1
ATOM 599 O O . THR A 1 72 ? 17.747 1.535 -13.985 1.00 86.56 72 THR A O 1
ATOM 602 N N . ILE A 1 73 ? 17.306 -0.293 -15.213 1.00 86.44 73 ILE A N 1
ATOM 603 C CA . ILE A 1 73 ? 18.371 -1.151 -14.660 1.00 86.44 73 ILE A CA 1
ATOM 604 C C . ILE A 1 73 ? 18.326 -1.173 -13.117 1.00 86.44 73 ILE A C 1
ATOM 606 O O . ILE A 1 73 ? 19.341 -1.184 -12.428 1.00 86.44 73 ILE A O 1
ATOM 610 N N . GLY A 1 74 ? 17.118 -1.185 -12.549 1.00 80.06 74 GLY A N 1
ATOM 611 C CA . GLY A 1 74 ? 16.932 -1.279 -11.101 1.00 80.06 74 GLY A CA 1
ATOM 612 C C . GLY A 1 74 ? 16.934 0.041 -10.326 1.00 80.06 74 GLY A C 1
ATOM 613 O O . GLY A 1 74 ? 16.807 -0.010 -9.104 1.00 80.06 74 GLY A O 1
ATOM 614 N N . GLU A 1 75 ? 17.020 1.201 -10.983 1.00 88.88 75 GLU A N 1
ATOM 615 C CA . GLU A 1 75 ? 16.815 2.495 -10.314 1.00 88.88 75 GLU A CA 1
ATOM 616 C C . GLU A 1 75 ? 15.390 2.638 -9.758 1.00 88.88 75 GLU A C 1
ATOM 618 O O . GLU A 1 75 ? 14.430 2.020 -10.240 1.00 88.88 75 GLU A O 1
ATOM 623 N N . TYR A 1 76 ? 15.240 3.500 -8.750 1.00 83.50 76 TYR A N 1
ATOM 624 C CA . TYR A 1 76 ? 13.938 3.798 -8.162 1.00 83.50 76 TYR A CA 1
ATOM 625 C C . TYR A 1 76 ? 12.992 4.426 -9.192 1.00 83.50 76 TYR A C 1
ATOM 627 O O . TYR A 1 76 ? 13.346 5.371 -9.893 1.00 83.50 76 TYR A O 1
ATOM 635 N N . ILE A 1 77 ? 11.748 3.937 -9.232 1.00 83.81 77 ILE A N 1
ATOM 636 C CA . ILE A 1 77 ? 10.680 4.579 -10.003 1.00 83.81 77 ILE A CA 1
ATOM 637 C C . ILE A 1 77 ? 10.342 5.906 -9.314 1.00 83.81 77 ILE A C 1
ATOM 639 O O . ILE A 1 77 ? 9.791 5.907 -8.211 1.00 83.81 77 ILE A O 1
ATOM 643 N N . THR A 1 78 ? 10.662 7.023 -9.960 1.00 75.56 78 THR A N 1
ATOM 644 C CA . THR A 1 78 ? 10.208 8.357 -9.563 1.00 75.56 78 THR A CA 1
ATOM 645 C C . THR A 1 78 ? 8.915 8.688 -10.315 1.00 75.56 78 THR A C 1
ATOM 647 O O . THR A 1 78 ? 8.761 8.355 -11.490 1.00 75.56 78 THR A O 1
ATOM 650 N N . HIS A 1 79 ? 7.947 9.263 -9.605 1.00 59.81 79 HIS A N 1
ATOM 651 C CA . HIS A 1 79 ? 6.645 9.685 -10.126 1.00 59.81 79 HIS A CA 1
ATOM 652 C C . HIS A 1 79 ? 6.529 11.201 -10.037 1.00 59.81 79 HIS A C 1
ATOM 654 O O . HIS A 1 79 ? 7.032 11.749 -9.028 1.00 59.81 79 HIS A O 1
#

Secondary structure (DSSP, 8-state):
--------TTHHHHHHHHHHHT-----------SSHHHHHHHHHHHHHTS-HHHHHHHHTTHHHHHHHHHHTTT-----

Sequence (79 aa):
MVHDNAKPLTFLKTRQKLQMLGVKIFCHLPQKFHDRKDVKKWLDDVFASRPPEYYANGIGPLPSRWQVVMYTIGEYITH

Foldseek 3Di:
DDEDDDDDDVPDVVVVVVVVPPDYDDDDDPDDDPDPVSVVVVVVVVVVPDDPVVVVVVVVCPVVLVVVCVVVVNDDDDD

Radius of gyration: 16.29 Å; chains: 1; bounding box: 33×30×41 Å

pLDDT: mean 73.21, std 16.98, range [43.25, 92.06]